Protein AF-A0A942HMS8-F1 (afdb_monomer_lite)

Radius of gyration: 13.79 Å; chains: 1; bounding box: 42×26×36 Å

pLDDT: mean 77.71, std 16.42, range [34.31, 93.81]

Secondary structure (DSSP, 8-state):
----------EEEE---TT-TT----EE-TTT--EESSEEEEEE-TTSTTSEEEESSHHHHHHIIIIIHHHHS---

Sequence (76 aa):
MSADAEQLTGAWAERGAPDDYMHEETLHCGCCGRMIVRRAWVVTAPEEPGGELIFCEPVCERIYAEYWLPRHGGGR

Structure (mmCIF, N/CA/C/O backbone):
data_AF-A0A942HMS8-F1
#
_entry.id   AF-A0A942HMS8-F1
#
loop_
_atom_site.group_PDB
_atom_site.id
_atom_site.type_symbol
_atom_site.label_atom_id
_atom_site.label_alt_id
_atom_site.l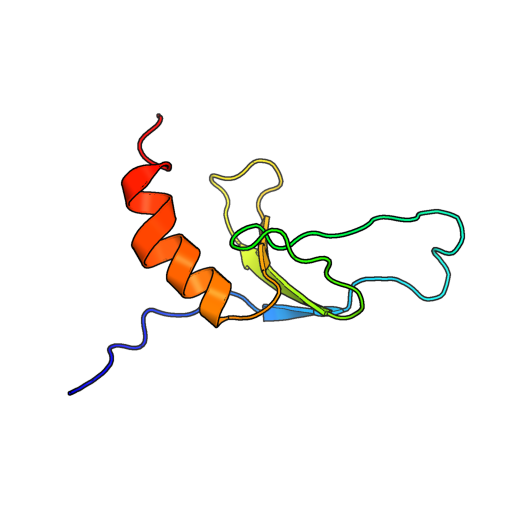abel_comp_id
_atom_site.label_asym_id
_atom_site.label_entity_id
_atom_site.label_seq_id
_atom_site.pdbx_PDB_ins_code
_atom_site.Cartn_x
_atom_site.Cart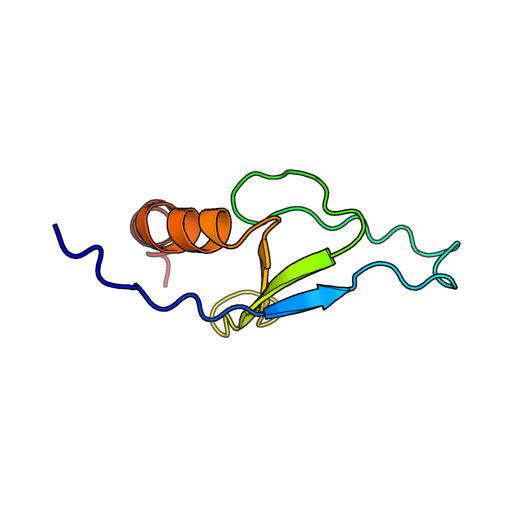n_y
_atom_site.Cartn_z
_atom_site.occupancy
_atom_site.B_iso_or_equiv
_atom_site.auth_seq_id
_atom_site.auth_comp_id
_atom_site.auth_asym_id
_atom_site.auth_atom_id
_atom_site.pdbx_PDB_model_num
ATOM 1 N N . MET A 1 1 ? -23.716 -12.563 9.523 1.00 40.62 1 MET A N 1
ATOM 2 C CA . MET A 1 1 ? -22.402 -11.988 9.872 1.00 40.62 1 MET A CA 1
ATOM 3 C C . MET A 1 1 ? -21.950 -11.218 8.649 1.00 40.62 1 MET A C 1
ATOM 5 O O . MET A 1 1 ? -21.255 -11.769 7.806 1.00 40.62 1 MET A O 1
ATOM 9 N N . SER A 1 2 ? -22.499 -10.016 8.475 1.00 34.31 2 SER A N 1
ATOM 10 C CA . SER A 1 2 ? -22.115 -9.135 7.378 1.00 34.31 2 SER A CA 1
ATOM 11 C C . SER A 1 2 ? -20.735 -8.607 7.727 1.00 34.31 2 SER A C 1
ATOM 13 O O . SER A 1 2 ? -20.596 -7.838 8.670 1.00 34.31 2 SER A O 1
ATOM 15 N N . ALA A 1 3 ? -19.715 -9.135 7.057 1.00 46.38 3 ALA A N 1
ATOM 16 C CA . ALA A 1 3 ? -18.429 -8.476 6.990 1.00 46.38 3 ALA A CA 1
ATOM 17 C C . ALA A 1 3 ? -18.684 -7.215 6.169 1.00 46.38 3 ALA A C 1
ATOM 19 O O . ALA A 1 3 ? -18.787 -7.290 4.943 1.00 46.38 3 ALA A O 1
ATOM 20 N N . ASP A 1 4 ? -18.936 -6.108 6.866 1.00 39.44 4 ASP A N 1
ATOM 21 C CA . ASP A 1 4 ? -18.870 -4.780 6.283 1.00 39.44 4 ASP A CA 1
ATOM 22 C C . ASP A 1 4 ? -17.596 -4.737 5.447 1.00 39.44 4 ASP A C 1
ATOM 24 O O . ASP A 1 4 ? -16.496 -5.015 5.927 1.00 39.44 4 ASP A O 1
ATOM 28 N N . ALA A 1 5 ? -17.781 -4.521 4.151 1.00 48.31 5 ALA A N 1
ATOM 29 C CA . ALA A 1 5 ? -16.699 -4.264 3.235 1.00 48.31 5 ALA A CA 1
ATOM 30 C C . ALA A 1 5 ? -16.107 -2.911 3.636 1.00 48.31 5 ALA A C 1
ATOM 32 O O . ALA A 1 5 ? -16.461 -1.883 3.063 1.00 48.31 5 ALA A 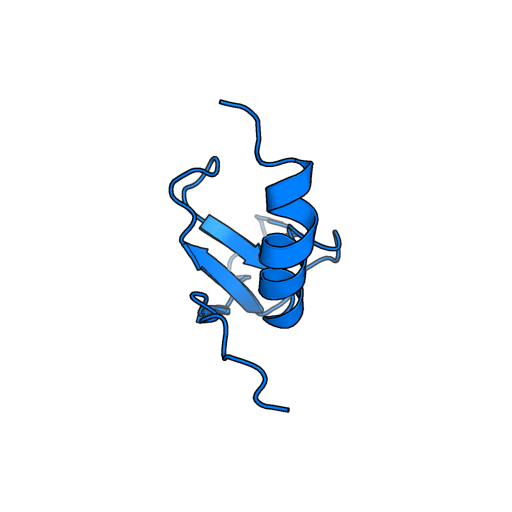O 1
ATOM 33 N N . GLU A 1 6 ? -15.256 -2.902 4.663 1.00 54.56 6 GLU A N 1
ATOM 34 C CA . GLU A 1 6 ? -14.305 -1.822 4.874 1.00 54.56 6 GLU A CA 1
ATOM 35 C C . GLU A 1 6 ? -13.547 -1.690 3.558 1.00 54.56 6 GLU A C 1
ATOM 37 O O . GLU A 1 6 ? -12.942 -2.640 3.051 1.00 54.56 6 GLU A O 1
ATOM 42 N N . GLN A 1 7 ? -13.799 -0.560 2.906 1.00 60.38 7 GLN A N 1
ATOM 43 C CA . GLN A 1 7 ? -13.540 -0.360 1.494 1.00 60.38 7 GLN A CA 1
ATOM 44 C C . GLN A 1 7 ? -12.036 -0.436 1.279 1.00 60.38 7 GLN A C 1
ATOM 46 O O . GLN A 1 7 ? -11.314 0.486 1.636 1.00 60.38 7 GLN A O 1
ATOM 51 N N . LEU A 1 8 ? -11.578 -1.543 0.698 1.00 73.31 8 LEU A N 1
ATOM 52 C CA . LEU A 1 8 ? -10.239 -1.632 0.138 1.00 73.31 8 LEU A CA 1
ATOM 53 C C . LEU A 1 8 ? -10.133 -0.519 -0.907 1.00 73.31 8 LEU A C 1
ATOM 55 O O . LEU A 1 8 ? -10.853 -0.532 -1.908 1.00 73.31 8 LEU A O 1
ATOM 59 N N . THR A 1 9 ? -9.296 0.473 -0.632 1.00 82.94 9 THR A N 1
ATOM 60 C CA . THR A 1 9 ? -9.134 1.663 -1.479 1.00 82.94 9 THR A CA 1
ATOM 61 C C . THR A 1 9 ? -8.035 1.476 -2.513 1.00 82.94 9 THR A C 1
ATOM 63 O O . THR A 1 9 ? -7.893 2.292 -3.425 1.00 82.94 9 THR A O 1
ATOM 66 N N . GLY A 1 10 ? -7.258 0.400 -2.379 1.00 87.88 10 GLY A N 1
ATOM 67 C CA . GLY A 1 10 ? -6.141 0.147 -3.263 1.00 87.88 10 GLY A CA 1
ATOM 68 C C . GLY A 1 10 ? -6.508 -0.393 -4.642 1.00 87.88 10 GLY A C 1
ATOM 69 O O . GLY A 1 10 ? -7.626 -0.829 -4.922 1.00 87.88 10 GLY A O 1
ATOM 70 N N . ALA A 1 11 ? -5.506 -0.390 -5.514 1.00 92.62 11 ALA A N 1
ATOM 71 C CA . ALA A 1 11 ? -5.555 -0.986 -6.838 1.00 92.62 11 ALA A CA 1
ATOM 72 C C . ALA A 1 11 ? -4.268 -1.765 -7.124 1.00 92.62 11 ALA A C 1
ATOM 74 O O . ALA A 1 11 ? -3.185 -1.439 -6.632 1.00 92.62 11 ALA A O 1
ATOM 75 N N . TRP A 1 12 ? -4.373 -2.808 -7.949 1.00 91.31 12 TRP A N 1
ATOM 76 C CA . TRP A 1 12 ? -3.192 -3.522 -8.425 1.00 91.31 12 TRP A CA 1
ATOM 77 C C . TRP A 1 12 ? -2.420 -2.662 -9.425 1.00 91.31 12 TRP A C 1
ATOM 79 O O . TRP A 1 12 ? -2.969 -2.265 -10.450 1.00 91.31 12 TRP A O 1
ATOM 89 N N . ALA A 1 13 ? -1.133 -2.457 -9.158 1.00 89.00 13 ALA A N 1
ATOM 90 C CA . ALA A 1 13 ? -0.182 -1.885 -10.101 1.00 89.00 13 ALA A CA 1
ATOM 91 C C . ALA A 1 13 ? 0.935 -2.894 -10.378 1.00 89.00 13 ALA A C 1
ATOM 93 O O . ALA A 1 13 ? 1.459 -3.519 -9.448 1.00 89.00 13 ALA A O 1
ATOM 94 N N . GLU A 1 14 ? 1.310 -3.054 -11.646 1.00 86.19 14 GLU A N 1
ATOM 95 C CA . GLU A 1 14 ? 2.531 -3.782 -11.991 1.00 86.19 14 GLU A CA 1
ATOM 96 C C . GLU A 1 14 ? 3.745 -2.972 -11.534 1.00 86.19 14 GLU A C 1
ATOM 98 O O . GLU A 1 14 ? 3.784 -1.747 -11.655 1.00 86.19 14 GLU A O 1
ATOM 103 N N . ARG A 1 15 ? 4.713 -3.662 -10.936 1.00 75.75 15 ARG A N 1
ATOM 104 C CA . ARG A 1 15 ? 5.934 -3.074 -10.391 1.00 75.75 15 ARG A CA 1
ATOM 105 C C . ARG A 1 15 ? 7.112 -3.919 -10.869 1.00 75.75 15 ARG A C 1
ATOM 107 O O . ARG A 1 15 ? 7.045 -5.146 -10.826 1.00 75.75 15 ARG A O 1
ATOM 114 N N . GLY A 1 16 ? 8.164 -3.247 -11.326 1.00 61.75 16 GLY A N 1
ATOM 115 C CA . GLY A 1 16 ? 9.255 -3.847 -12.093 1.00 61.75 16 GLY A CA 1
ATOM 116 C C . GLY A 1 16 ? 9.017 -3.664 -13.590 1.00 61.75 16 GLY A C 1
ATOM 117 O O . GLY A 1 16 ? 8.304 -4.447 -14.216 1.00 61.75 16 GLY A O 1
ATOM 118 N N . ALA A 1 17 ? 9.591 -2.606 -14.166 1.00 55.91 17 ALA A N 1
ATOM 119 C CA . ALA A 1 17 ? 9.647 -2.478 -15.615 1.00 55.91 17 ALA A CA 1
ATOM 120 C C . ALA A 1 17 ? 10.665 -3.496 -16.170 1.00 55.91 17 ALA A C 1
ATOM 122 O O . ALA A 1 17 ? 11.705 -3.717 -15.551 1.00 55.91 17 ALA A O 1
ATOM 123 N N . PRO A 1 18 ? 10.414 -4.106 -17.341 1.00 54.44 18 PRO A N 1
ATOM 124 C CA . PRO A 1 18 ? 11.354 -5.049 -17.950 1.00 54.44 18 PRO A CA 1
ATOM 125 C C . PRO A 1 18 ? 12.709 -4.416 -18.329 1.00 54.44 18 PRO A C 1
ATOM 127 O O . PRO A 1 18 ? 13.675 -5.148 -18.524 1.00 54.44 18 PRO A O 1
ATOM 130 N N . ASP A 1 19 ? 12.783 -3.083 -18.417 1.00 54.19 19 ASP A N 1
ATOM 131 C CA . ASP A 1 19 ? 13.988 -2.318 -18.784 1.00 54.19 19 ASP A CA 1
ATOM 132 C C . ASP A 1 19 ? 14.809 -1.849 -17.562 1.00 54.19 19 ASP A C 1
ATOM 134 O O . ASP A 1 19 ? 15.922 -1.350 -17.705 1.00 54.19 19 ASP A O 1
ATOM 138 N N . ASP A 1 20 ? 14.307 -2.063 -16.340 1.00 55.12 20 ASP A N 1
ATOM 139 C CA . ASP A 1 20 ? 14.894 -1.541 -15.095 1.00 55.12 20 ASP A CA 1
ATOM 140 C C . ASP A 1 20 ? 16.018 -2.434 -14.534 1.00 55.12 20 ASP A C 1
ATOM 142 O O . ASP A 1 20 ? 16.290 -2.465 -13.339 1.00 55.12 20 ASP A O 1
ATOM 146 N N . TYR A 1 21 ? 16.726 -3.165 -15.402 1.00 53.34 21 TYR A N 1
ATOM 147 C CA . TYR A 1 21 ? 17.816 -4.082 -15.026 1.00 53.34 21 TYR A CA 1
ATOM 148 C C . TYR A 1 21 ? 18.959 -3.407 -14.241 1.00 53.34 21 TYR A C 1
ATOM 150 O O . TYR A 1 21 ? 19.773 -4.095 -13.628 1.00 53.34 21 TYR A O 1
ATOM 158 N N . MET A 1 22 ? 19.036 -2.074 -14.282 1.00 58.00 22 MET A N 1
ATOM 159 C CA . MET A 1 22 ? 20.024 -1.257 -13.572 1.00 58.00 22 MET A CA 1
ATOM 160 C C . MET A 1 22 ? 19.474 -0.613 -12.288 1.00 58.00 22 MET A C 1
ATOM 162 O O . MET A 1 22 ? 20.225 0.082 -11.604 1.00 58.00 22 MET A O 1
ATOM 166 N N . HIS A 1 23 ? 18.187 -0.775 -11.974 1.00 55.06 23 HIS A N 1
ATOM 167 C CA . HIS A 1 23 ? 17.532 -0.230 -10.783 1.00 55.06 23 HIS A CA 1
ATOM 168 C C . HIS A 1 23 ? 16.786 -1.358 -10.062 1.00 55.06 23 HIS A C 1
ATOM 170 O O . HIS A 1 23 ? 15.638 -1.690 -10.338 1.00 55.06 23 HIS A O 1
ATOM 176 N N . GLU A 1 24 ? 17.466 -1.970 -9.094 1.00 58.69 24 GLU A N 1
ATOM 177 C CA . GLU A 1 24 ? 16.868 -2.947 -8.184 1.00 58.69 24 GLU A CA 1
ATOM 178 C C . GLU A 1 24 ? 16.006 -2.226 -7.133 1.00 58.69 24 GLU A C 1
ATOM 180 O O . GLU A 1 24 ? 16.317 -2.240 -5.939 1.00 58.69 24 GLU A O 1
ATOM 185 N N . GLU A 1 25 ? 14.920 -1.563 -7.547 1.00 68.00 25 GLU A N 1
ATOM 186 C CA . GLU A 1 25 ? 13.952 -1.035 -6.584 1.00 68.00 25 GLU A CA 1
ATOM 187 C C . GLU A 1 25 ? 13.156 -2.203 -5.988 1.00 68.00 25 GLU A C 1
ATOM 189 O O . GLU A 1 25 ? 12.114 -2.642 -6.480 1.00 68.00 25 GLU A O 1
ATOM 194 N N . THR A 1 26 ? 13.713 -2.768 -4.919 1.00 75.12 26 THR A N 1
ATOM 195 C CA . THR A 1 26 ? 13.096 -3.862 -4.179 1.00 75.12 26 THR A CA 1
ATOM 196 C C . THR A 1 26 ? 11.968 -3.299 -3.326 1.00 75.12 26 THR A C 1
ATOM 198 O O . THR A 1 26 ? 12.196 -2.681 -2.286 1.00 75.12 26 THR A O 1
ATOM 201 N N . LEU A 1 27 ? 10.729 -3.522 -3.756 1.00 85.62 27 LEU A N 1
ATOM 202 C CA . LEU A 1 27 ? 9.553 -3.098 -3.007 1.00 85.62 27 LEU A CA 1
ATOM 203 C C . LEU A 1 27 ? 9.242 -4.081 -1.881 1.00 85.62 27 LEU A C 1
ATOM 205 O O . LEU A 1 27 ? 9.251 -5.299 -2.069 1.00 85.62 27 LEU A O 1
ATOM 209 N N . HIS A 1 28 ? 8.896 -3.547 -0.715 1.00 90.12 28 HIS A N 1
ATOM 210 C CA . HIS A 1 28 ? 8.474 -4.327 0.442 1.00 90.12 28 HIS A CA 1
ATOM 211 C C . HIS A 1 28 ? 7.045 -3.967 0.837 1.00 90.12 28 HIS A C 1
ATOM 213 O O . HIS A 1 28 ? 6.627 -2.816 0.754 1.00 90.12 28 HIS A O 1
ATOM 219 N N . CYS A 1 29 ? 6.288 -4.961 1.293 1.00 92.06 29 CYS A N 1
ATOM 220 C CA . CYS A 1 29 ? 4.954 -4.755 1.833 1.00 92.06 29 CYS A CA 1
ATOM 221 C C . CYS A 1 29 ? 5.021 -3.920 3.119 1.00 92.06 29 CYS A C 1
ATOM 223 O O . CYS A 1 29 ? 5.635 -4.354 4.095 1.00 92.06 29 CYS A O 1
ATOM 225 N N . GLY A 1 30 ? 4.307 -2.794 3.155 1.00 89.25 30 GLY A N 1
ATOM 226 C CA . GLY A 1 30 ? 4.221 -1.901 4.316 1.00 89.25 30 GLY A CA 1
ATOM 227 C C . GLY A 1 30 ? 3.548 -2.516 5.550 1.00 89.25 30 GLY A C 1
ATOM 228 O O . GLY A 1 30 ? 3.662 -1.976 6.642 1.00 89.25 30 GLY A O 1
ATOM 229 N N . CYS A 1 31 ? 2.881 -3.669 5.408 1.00 92.25 31 CYS A N 1
ATOM 230 C CA . CYS A 1 31 ? 2.274 -4.397 6.528 1.00 92.25 31 CYS A CA 1
ATOM 231 C C . CYS A 1 31 ? 3.152 -5.551 7.040 1.00 92.25 31 CYS A C 1
ATOM 233 O O . CYS A 1 31 ? 3.387 -5.670 8.238 1.00 92.25 31 CYS A O 1
ATOM 235 N N . CYS A 1 32 ? 3.619 -6.432 6.148 1.00 92.25 32 CYS A N 1
ATOM 236 C CA . CYS A 1 32 ? 4.261 -7.696 6.535 1.00 92.25 32 CYS A CA 1
ATOM 237 C C . CYS A 1 32 ? 5.753 -7.787 6.176 1.00 92.25 32 CYS A C 1
ATOM 239 O O . CYS A 1 32 ? 6.375 -8.815 6.439 1.00 92.25 32 CYS A O 1
ATOM 241 N N . GLY A 1 33 ? 6.321 -6.762 5.533 1.00 90.44 33 GLY A N 1
ATOM 242 C CA . GLY A 1 33 ? 7.738 -6.686 5.157 1.00 90.44 33 GLY A CA 1
ATOM 243 C C . GLY A 1 33 ? 8.167 -7.596 3.998 1.00 90.44 33 GLY A C 1
ATOM 244 O O . GLY A 1 33 ? 9.319 -7.543 3.564 1.00 90.44 33 GLY A O 1
ATOM 245 N N . ARG A 1 34 ? 7.264 -8.433 3.466 1.00 91.19 34 ARG A N 1
ATOM 246 C CA . ARG A 1 34 ? 7.565 -9.328 2.336 1.00 91.19 34 ARG A CA 1
ATOM 247 C C . ARG A 1 34 ? 7.962 -8.538 1.093 1.00 91.19 34 ARG A C 1
ATOM 249 O O . ARG A 1 34 ? 7.337 -7.529 0.783 1.00 91.19 34 ARG A O 1
ATOM 256 N N . MET A 1 35 ? 8.948 -9.054 0.366 1.00 89.38 35 MET A N 1
ATOM 257 C CA . MET A 1 35 ? 9.355 -8.530 -0.935 1.00 89.38 35 MET A CA 1
ATOM 258 C C . MET A 1 35 ? 8.233 -8.702 -1.971 1.00 89.38 35 MET A C 1
ATOM 260 O O . MET A 1 35 ? 7.601 -9.759 -2.042 1.00 89.38 35 MET A O 1
ATOM 264 N N . ILE A 1 36 ? 8.003 -7.669 -2.778 1.00 87.44 36 ILE A N 1
ATOM 265 C CA . ILE A 1 36 ? 7.019 -7.623 -3.858 1.00 87.44 36 ILE A CA 1
ATOM 266 C C . ILE A 1 36 ? 7.771 -7.620 -5.190 1.00 87.44 36 ILE A C 1
ATOM 268 O O . ILE A 1 36 ? 8.544 -6.713 -5.466 1.00 87.44 36 ILE A O 1
ATOM 272 N N . VAL A 1 37 ? 7.531 -8.639 -6.018 1.00 80.75 37 VAL A N 1
ATOM 273 C CA . VAL A 1 37 ? 8.377 -8.935 -7.195 1.00 80.75 37 VAL A CA 1
ATOM 274 C C . VAL A 1 37 ? 7.710 -8.707 -8.556 1.00 80.75 37 VAL A C 1
ATOM 276 O O . VAL A 1 37 ? 8.367 -8.861 -9.578 1.00 80.75 37 VAL A O 1
ATOM 279 N N . ARG A 1 38 ? 6.397 -8.440 -8.605 1.00 78.88 38 ARG A N 1
ATOM 280 C CA . ARG A 1 38 ? 5.644 -8.346 -9.879 1.00 78.88 38 ARG A CA 1
ATOM 281 C C . ARG A 1 38 ? 4.513 -7.332 -9.862 1.00 78.88 38 ARG A C 1
ATOM 283 O O . ARG A 1 38 ? 4.380 -6.515 -10.760 1.00 78.88 38 ARG A O 1
ATOM 290 N N . ARG A 1 39 ? 3.644 -7.423 -8.859 1.00 88.81 39 ARG A N 1
ATOM 291 C CA . ARG A 1 39 ? 2.519 -6.503 -8.698 1.00 88.81 39 ARG A CA 1
ATOM 292 C C . ARG A 1 39 ? 2.353 -6.148 -7.238 1.00 88.81 39 ARG A C 1
ATOM 294 O O . ARG A 1 39 ? 2.456 -7.027 -6.383 1.00 88.81 39 ARG A O 1
ATOM 301 N N . ALA A 1 40 ? 2.085 -4.880 -6.979 1.00 91.25 40 ALA A N 1
ATOM 302 C CA . ALA A 1 40 ? 1.784 -4.365 -5.657 1.00 91.25 40 ALA A CA 1
ATOM 303 C C . ALA A 1 40 ? 0.318 -3.946 -5.597 1.00 91.25 40 ALA A C 1
ATOM 305 O O . ALA A 1 40 ? -0.249 -3.476 -6.585 1.00 91.25 40 ALA A O 1
ATOM 306 N N . TRP A 1 41 ? -0.279 -4.109 -4.427 1.00 93.81 41 TRP A N 1
ATOM 307 C CA . TRP A 1 41 ? -1.537 -3.480 -4.076 1.00 93.81 41 TRP A CA 1
ATOM 308 C C . TRP A 1 41 ? -1.227 -2.083 -3.541 1.00 93.81 41 TRP A C 1
ATOM 310 O O . TRP A 1 41 ? -0.639 -1.951 -2.469 1.00 93.81 41 TRP A O 1
ATOM 320 N N . VAL A 1 42 ? -1.533 -1.056 -4.328 1.00 92.81 42 VAL A N 1
ATOM 321 C CA . VAL A 1 42 ? -1.175 0.338 -4.045 1.00 92.81 42 VAL A CA 1
ATOM 322 C C . VAL A 1 42 ? -2.386 1.044 -3.473 1.00 92.81 42 VAL A C 1
ATOM 324 O O . VAL A 1 42 ? -3.449 0.998 -4.081 1.00 92.81 42 VAL A O 1
ATOM 327 N N . VAL A 1 43 ? -2.218 1.704 -2.336 1.00 92.19 43 VAL A N 1
ATOM 328 C CA . VAL A 1 43 ? -3.257 2.438 -1.619 1.00 92.19 43 VAL A CA 1
ATOM 329 C C . VAL A 1 43 ? -2.846 3.899 -1.537 1.00 92.19 43 VAL A C 1
ATOM 331 O O . VAL A 1 43 ? -1.720 4.197 -1.147 1.00 92.19 43 VAL A O 1
ATOM 334 N N . THR A 1 44 ? -3.741 4.820 -1.884 1.00 89.31 44 THR A N 1
ATOM 335 C CA . THR A 1 44 ? -3.480 6.251 -1.703 1.00 89.31 44 THR A CA 1
ATOM 336 C C . THR A 1 44 ? -3.528 6.589 -0.217 1.00 89.31 44 THR A C 1
ATOM 338 O O . THR A 1 44 ? -4.556 6.411 0.431 1.00 89.31 44 THR A O 1
ATOM 341 N N . ALA A 1 45 ? -2.418 7.093 0.311 1.00 84.44 45 ALA A N 1
ATOM 342 C CA . ALA A 1 45 ? -2.253 7.432 1.718 1.00 84.44 45 ALA A CA 1
ATOM 343 C C . ALA A 1 45 ? -1.577 8.809 1.805 1.00 84.44 45 ALA A C 1
ATOM 345 O O . ALA A 1 45 ? -0.355 8.892 1.912 1.00 84.44 45 ALA A O 1
ATOM 346 N N . PRO A 1 46 ? -2.342 9.912 1.705 1.00 80.56 46 PRO A N 1
ATOM 347 C CA . PRO A 1 46 ? -1.777 11.263 1.647 1.00 80.56 46 PRO A CA 1
ATOM 348 C C . PRO A 1 46 ? -1.061 11.671 2.943 1.00 80.56 46 PRO A C 1
ATOM 350 O O . PRO A 1 46 ? -0.253 12.597 2.934 1.00 80.56 46 PRO A O 1
ATOM 353 N N . GLU A 1 47 ? -1.364 10.995 4.049 1.00 77.75 47 GLU A N 1
ATOM 354 C CA . GLU A 1 47 ? -0.699 11.158 5.343 1.00 77.75 47 GLU A CA 1
ATOM 355 C C . GLU A 1 47 ? 0.686 10.493 5.417 1.00 77.75 47 GLU A C 1
ATOM 357 O O . GLU A 1 47 ? 1.505 10.885 6.251 1.00 77.75 47 GLU A O 1
ATOM 362 N N . GLU A 1 48 ? 0.983 9.553 4.516 1.00 79.38 48 GLU A N 1
ATOM 363 C CA . GLU A 1 48 ? 2.247 8.823 4.495 1.00 79.38 48 GLU A CA 1
ATOM 364 C C . GLU A 1 48 ? 3.301 9.523 3.621 1.00 79.38 48 GLU A C 1
ATOM 366 O O . GLU A 1 48 ? 2.987 10.143 2.595 1.00 79.38 48 GLU A O 1
ATOM 371 N N . PRO A 1 49 ? 4.593 9.421 3.982 1.00 74.19 49 PRO A N 1
ATOM 372 C CA . PRO A 1 49 ? 5.673 9.949 3.161 1.00 74.19 49 PRO A CA 1
ATOM 373 C C . PRO A 1 49 ? 5.711 9.228 1.806 1.00 74.19 49 PRO A C 1
ATOM 375 O O . PRO A 1 49 ? 6.028 8.046 1.728 1.00 74.19 49 PRO A O 1
ATOM 378 N N . GLY A 1 50 ? 5.403 9.962 0.734 1.00 76.81 50 GLY A N 1
ATOM 379 C CA . GLY A 1 50 ? 5.282 9.420 -0.625 1.00 76.81 50 GLY A CA 1
ATOM 380 C C . GLY A 1 50 ? 3.843 9.341 -1.143 1.00 76.81 50 GLY A C 1
ATOM 381 O O . GLY A 1 50 ? 3.655 9.080 -2.325 1.00 76.81 50 GLY A O 1
ATOM 382 N N . GLY A 1 51 ? 2.837 9.618 -0.305 1.00 84.12 51 GLY A N 1
ATOM 383 C CA . GLY A 1 51 ? 1.429 9.705 -0.713 1.00 84.12 51 GLY A CA 1
ATOM 384 C C . GLY A 1 51 ? 0.774 8.366 -1.075 1.00 84.12 51 GLY A C 1
ATOM 385 O O . GLY A 1 51 ? -0.409 8.332 -1.420 1.00 84.12 51 GLY A O 1
ATOM 386 N N . GLU A 1 52 ? 1.522 7.267 -0.993 1.00 88.25 52 GLU A N 1
ATOM 387 C CA . GLU A 1 52 ? 1.081 5.918 -1.325 1.00 88.25 52 GLU A CA 1
ATOM 388 C C . GLU A 1 52 ? 1.641 4.906 -0.321 1.00 88.25 52 GLU A C 1
ATOM 390 O O . GLU A 1 52 ? 2.793 4.988 0.102 1.00 88.25 52 GLU A O 1
ATOM 395 N N . LEU A 1 53 ? 0.831 3.901 -0.002 1.00 90.38 53 LEU A N 1
ATOM 396 C CA . LEU A 1 53 ? 1.245 2.682 0.676 1.00 90.38 53 LEU A CA 1
ATOM 397 C C . LEU A 1 53 ? 1.184 1.509 -0.291 1.00 90.38 53 LEU A C 1
ATOM 399 O O . LEU A 1 53 ? 0.287 1.404 -1.125 1.00 90.38 53 LEU A O 1
ATOM 403 N N . ILE A 1 54 ? 2.129 0.588 -0.147 1.00 92.25 54 ILE A N 1
ATOM 404 C CA . ILE A 1 54 ? 2.218 -0.610 -0.978 1.00 92.25 54 ILE A CA 1
ATOM 405 C C . ILE A 1 54 ? 2.120 -1.868 -0.131 1.00 92.25 54 ILE A C 1
ATOM 407 O O . ILE A 1 54 ? 2.843 -2.066 0.845 1.00 92.25 54 ILE A O 1
ATOM 411 N N . PHE A 1 55 ? 1.235 -2.761 -0.547 1.00 93.69 55 PHE A N 1
ATOM 412 C CA . PHE A 1 55 ? 0.977 -4.030 0.105 1.00 93.69 55 PHE A CA 1
ATOM 413 C C . PHE A 1 55 ? 1.164 -5.182 -0.873 1.00 93.69 55 PHE A C 1
ATOM 415 O O . PHE A 1 55 ? 0.972 -5.049 -2.081 1.00 93.69 55 PHE A O 1
ATOM 422 N N . CYS A 1 56 ? 1.535 -6.351 -0.355 1.00 93.12 56 CYS A N 1
ATOM 423 C CA . CYS A 1 56 ? 1.610 -7.546 -1.191 1.00 93.12 56 CYS A CA 1
ATOM 424 C C . CYS A 1 56 ? 0.218 -8.037 -1.610 1.00 93.12 56 CYS A C 1
ATOM 426 O O . CYS A 1 56 ? 0.090 -8.646 -2.666 1.00 93.12 56 CYS A O 1
ATOM 428 N N . GLU A 1 57 ? -0.807 -7.782 -0.789 1.00 92.69 57 GLU A N 1
ATOM 429 C CA . GLU A 1 57 ? -2.184 -8.237 -0.991 1.00 92.69 57 GLU A CA 1
ATOM 430 C C . GLU A 1 57 ? -3.191 -7.293 -0.308 1.00 92.69 57 GLU A C 1
ATOM 432 O O . GLU A 1 57 ? -2.829 -6.639 0.674 1.00 92.69 57 GLU A O 1
ATOM 437 N N . PRO A 1 58 ? -4.472 -7.281 -0.727 1.00 93.56 58 PRO A N 1
ATOM 438 C CA . PRO A 1 58 ? -5.501 -6.455 -0.086 1.00 93.56 58 PRO A CA 1
ATOM 439 C C . PRO A 1 58 ? -5.734 -6.801 1.392 1.00 93.56 58 PRO A C 1
ATOM 441 O O . PRO A 1 58 ? -6.068 -5.945 2.203 1.00 93.56 58 PRO A O 1
ATOM 444 N N . VAL A 1 59 ? -5.494 -8.055 1.794 1.00 92.62 59 VAL A N 1
ATOM 445 C CA . VAL A 1 59 ? -5.567 -8.445 3.213 1.00 92.62 59 VAL A CA 1
ATOM 446 C C . VAL A 1 59 ? -4.545 -7.691 4.073 1.00 92.62 59 VAL A C 1
ATOM 448 O O . VAL A 1 59 ? -4.805 -7.432 5.245 1.00 92.62 59 VAL A O 1
ATOM 451 N N . CYS A 1 60 ? -3.402 -7.311 3.499 1.00 92.94 60 CYS A N 1
ATOM 452 C CA . CYS A 1 60 ? -2.390 -6.524 4.190 1.00 92.94 60 CYS A CA 1
ATOM 453 C C . CYS A 1 60 ? -2.796 -5.054 4.340 1.00 92.94 60 CYS A C 1
ATOM 455 O O . CYS A 1 60 ? -2.494 -4.492 5.387 1.00 92.94 60 CYS A O 1
ATOM 457 N N . GLU A 1 61 ? -3.514 -4.463 3.375 1.00 93.00 61 GLU A N 1
ATOM 458 C CA . GLU A 1 61 ? -4.155 -3.145 3.559 1.00 93.00 61 GLU A CA 1
ATOM 459 C C . GLU A 1 61 ? -5.110 -3.203 4.752 1.00 93.00 61 GLU A C 1
ATOM 461 O O . GLU A 1 61 ? -5.003 -2.396 5.670 1.00 93.00 61 GLU A O 1
ATOM 466 N N . ARG A 1 62 ? -5.981 -4.217 4.790 1.00 90.69 62 ARG A N 1
ATOM 467 C CA . ARG A 1 62 ? -6.950 -4.373 5.878 1.00 90.69 62 ARG A CA 1
ATOM 468 C C . ARG A 1 62 ? -6.279 -4.520 7.243 1.00 90.69 62 ARG A C 1
ATOM 470 O O . ARG A 1 62 ? -6.637 -3.822 8.178 1.00 90.69 62 ARG A O 1
ATOM 477 N N . ILE A 1 63 ? -5.278 -5.395 7.369 1.00 91.31 63 ILE A N 1
ATOM 478 C CA . ILE A 1 63 ? -4.548 -5.566 8.639 1.00 91.31 63 ILE A CA 1
ATOM 479 C C . ILE A 1 63 ? -3.838 -4.267 9.029 1.00 91.31 63 ILE A C 1
ATOM 481 O O . ILE A 1 63 ? -3.828 -3.893 10.200 1.00 91.31 63 ILE A O 1
ATOM 485 N N . TYR A 1 64 ? -3.239 -3.574 8.064 1.00 89.00 64 TYR A N 1
ATOM 486 C CA . TYR A 1 64 ? -2.599 -2.294 8.322 1.00 89.00 64 TYR A CA 1
ATOM 487 C C . TYR A 1 64 ? -3.614 -1.269 8.855 1.00 89.00 64 TYR A C 1
ATOM 489 O O . TYR A 1 64 ? -3.369 -0.669 9.900 1.00 89.00 64 TYR A O 1
ATOM 497 N N . ALA A 1 65 ? -4.780 -1.148 8.221 1.00 87.00 65 ALA A N 1
ATOM 498 C CA . ALA A 1 65 ? -5.828 -0.214 8.619 1.00 87.00 65 ALA A CA 1
ATOM 499 C C . ALA A 1 65 ? -6.494 -0.565 9.959 1.00 87.00 65 ALA A C 1
ATOM 501 O O . ALA A 1 65 ? -6.637 0.296 10.821 1.00 87.00 65 ALA A O 1
ATOM 502 N N . GLU A 1 66 ? -6.855 -1.828 10.173 1.00 88.25 66 GLU A N 1
ATOM 503 C CA . GLU A 1 66 ? -7.601 -2.261 11.361 1.00 88.25 66 GLU A CA 1
ATOM 504 C C . GLU A 1 66 ? -6.704 -2.440 12.595 1.00 88.25 66 GLU A C 1
ATOM 506 O O . GLU A 1 66 ? -7.141 -2.265 13.736 1.00 88.25 66 GLU A O 1
ATOM 511 N N . TYR A 1 67 ? -5.443 -2.836 12.39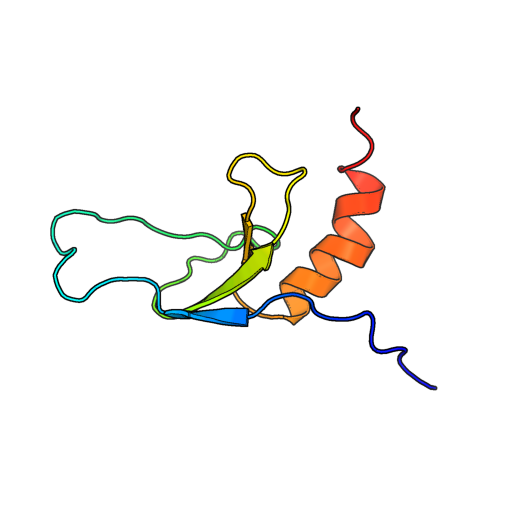6 1.00 85.81 67 TYR A N 1
ATOM 512 C CA . TYR A 1 67 ? -4.558 -3.218 13.495 1.00 85.81 67 TYR A CA 1
ATOM 513 C C . TYR A 1 67 ? -3.388 -2.259 13.689 1.00 85.81 67 TYR A C 1
ATOM 515 O O . TYR A 1 67 ? -3.099 -1.898 14.835 1.00 85.81 67 TYR A O 1
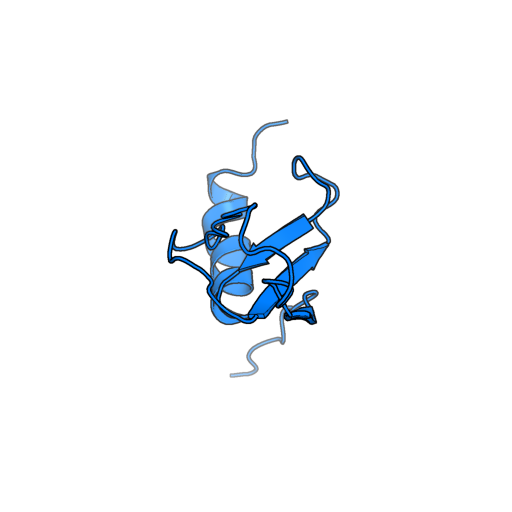ATOM 523 N N . TRP A 1 68 ? -2.702 -1.881 12.610 1.00 85.38 68 TRP A N 1
ATOM 524 C CA . TRP A 1 68 ? -1.444 -1.140 12.690 1.00 85.38 68 TRP A CA 1
ATOM 525 C C . TRP A 1 68 ? -1.671 0.365 12.874 1.00 85.38 68 TRP A C 1
ATOM 527 O O . TRP A 1 68 ? -1.161 0.931 13.843 1.00 85.38 68 TRP A O 1
ATOM 537 N N . LEU A 1 69 ? -2.496 0.995 12.029 1.00 83.00 69 LEU A N 1
ATOM 538 C CA . LEU A 1 69 ? -2.801 2.432 12.085 1.00 83.00 69 LEU A CA 1
ATOM 539 C C . LEU A 1 69 ? -3.341 2.886 13.453 1.00 83.00 69 LEU A C 1
ATOM 541 O O . LEU A 1 69 ? -2.787 3.829 14.011 1.00 83.00 69 LEU A O 1
ATOM 545 N N . PRO A 1 70 ? -4.317 2.215 14.093 1.00 82.56 70 PRO A N 1
ATOM 546 C CA . PRO A 1 70 ? -4.813 2.644 15.402 1.00 82.56 70 PRO A CA 1
ATOM 547 C C . PRO A 1 70 ? -3.760 2.562 16.515 1.00 82.56 70 PRO A C 1
ATOM 549 O O . PRO A 1 70 ? -3.870 3.247 17.529 1.00 82.56 70 PRO A O 1
ATOM 552 N N . ARG A 1 71 ? -2.748 1.699 16.352 1.00 82.62 71 ARG A N 1
ATOM 553 C CA . ARG A 1 71 ? -1.684 1.474 17.343 1.00 82.62 71 ARG A CA 1
ATOM 554 C C . ARG A 1 71 ? -0.468 2.369 17.130 1.00 82.62 71 ARG A C 1
ATOM 556 O O . ARG A 1 71 ? 0.218 2.679 18.100 1.00 82.62 71 ARG A O 1
ATOM 563 N N . HIS A 1 72 ? -0.189 2.743 15.884 1.00 78.12 72 HIS A N 1
ATOM 564 C CA . HIS A 1 72 ? 1.067 3.386 15.491 1.00 78.12 72 HIS A CA 1
ATOM 565 C C . HIS A 1 72 ? 0.887 4.686 14.695 1.00 78.12 72 HIS A C 1
ATOM 567 O O . HIS A 1 72 ? 1.799 5.505 14.686 1.00 78.12 72 HIS A O 1
ATOM 573 N N . GLY A 1 73 ? -0.280 4.915 14.090 1.00 66.44 73 GLY A N 1
ATOM 574 C CA . GLY A 1 73 ? -0.628 6.132 13.345 1.00 66.44 73 GLY A CA 1
ATOM 575 C C . GLY A 1 73 ? -1.053 7.315 14.225 1.00 66.44 73 GLY A C 1
ATOM 576 O O . GLY A 1 73 ? -1.199 8.429 13.735 1.00 66.44 73 GLY A O 1
ATOM 577 N N . GLY A 1 74 ? -1.211 7.114 15.540 1.00 55.19 74 GLY A N 1
ATOM 578 C CA . GLY A 1 74 ? -1.554 8.154 16.522 1.00 55.19 74 GLY A CA 1
ATOM 579 C C . GLY A 1 74 ? -0.380 9.063 16.895 1.00 55.19 74 GLY A C 1
ATOM 580 O O . GLY A 1 74 ? -0.043 9.188 18.072 1.00 55.19 74 GLY A O 1
ATOM 581 N N . GLY A 1 75 ? 0.267 9.659 15.897 1.00 56.25 75 GLY A N 1
ATOM 582 C CA . GLY A 1 75 ? 1.462 10.476 16.060 1.00 56.25 75 GLY A CA 1
ATOM 583 C C . GLY A 1 75 ? 1.503 11.678 15.125 1.00 56.25 75 GLY A C 1
ATOM 584 O O . GLY A 1 75 ? 2.490 11.829 14.406 1.00 56.25 75 GLY A O 1
ATOM 585 N N . ARG A 1 76 ? 0.457 12.516 15.136 1.00 44.50 76 ARG A N 1
ATOM 586 C CA . ARG A 1 76 ? 0.545 13.985 15.037 1.00 44.50 76 ARG A CA 1
ATOM 5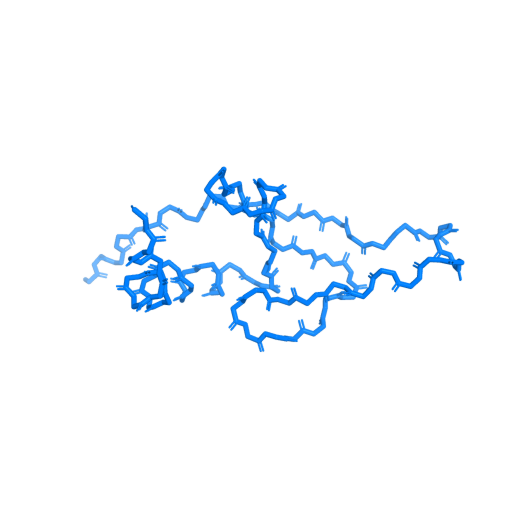87 C C . ARG A 1 76 ? -0.806 14.660 15.248 1.00 44.50 76 ARG A C 1
ATOM 589 O O . ARG A 1 76 ? -1.806 14.154 14.704 1.00 44.50 76 ARG A O 1
#

Foldseek 3Di:
DDPPCPDLQWDKDFDDDVPVPVPCPFDAQPQPRDTADTIWGWHQDCVDDVRIGTHNDSVSVVCCVPPVCVPPVPDD